Protein AF-A0A917F533-F1 (afdb_monomer_lite)

Organism: NCBI:txid980631

Secondary structure (DSSP, 8-state):
-HHHHHHHHHHHHHHHHHHHTTGGGHHHHHHTSTTHHHHHHHHHHHHHHHHHHHHHHHHHHT----

pLDDT: mean 95.03, std 5.12, range [61.91, 98.25]

Foldseek 3Di:
DVLLVVQLVVLVVVLVVCLVVCPVVLVVVLVVDPCSVVVSVVSSVVSSVVRSVVSVVVVVVPDDDD

Radius of gyration: 14.9 Å; chains: 1; bounding box: 37×19×40 Å

Sequence (66 aa):
MRHALIGFGIAILFVGALLGLDAKGLRTLMLASPDGVLAAGILTFAMGCTFSSVQMGVAIMLLPDK

Structure (mmCIF, N/CA/C/O backbone):
data_AF-A0A917F533-F1
#
_entry.id   AF-A0A917F533-F1
#
loop_
_atom_site.group_PDB
_atom_site.id
_atom_site.type_symbol
_atom_site.label_atom_id
_atom_site.label_alt_id
_atom_site.label_comp_id
_atom_site.label_asym_id
_atom_site.label_entity_id
_atom_site.label_seq_id
_atom_site.pdbx_PDB_ins_code
_atom_site.Cartn_x
_atom_site.Cartn_y
_atom_site.Cartn_z
_atom_site.occupancy
_atom_site.B_iso_or_equiv
_atom_site.auth_seq_id
_atom_site.auth_comp_id
_atom_site.auth_asym_id
_atom_site.auth_atom_id
_atom_site.pdbx_PDB_model_num
ATOM 1 N N . MET A 1 1 ? 14.710 7.418 -13.179 1.00 79.19 1 MET A N 1
ATOM 2 C CA . MET A 1 1 ? 13.331 7.618 -12.665 1.00 79.19 1 MET A CA 1
ATOM 3 C C . MET A 1 1 ? 12.365 6.482 -13.007 1.00 79.19 1 MET A C 1
ATOM 5 O O . MET A 1 1 ? 11.637 6.073 -12.116 1.00 79.19 1 MET A O 1
ATOM 9 N N . ARG A 1 2 ? 12.367 5.911 -14.228 1.00 90.75 2 ARG A N 1
ATOM 10 C CA . ARG A 1 2 ? 11.460 4.799 -14.606 1.00 90.75 2 ARG A CA 1
ATOM 11 C C . ARG A 1 2 ? 11.474 3.613 -13.626 1.00 90.75 2 ARG A C 1
ATOM 13 O O . ARG A 1 2 ? 10.415 3.178 -13.199 1.00 90.75 2 ARG A O 1
ATOM 20 N N . HIS A 1 3 ? 12.653 3.118 -13.246 1.00 90.75 3 HIS A N 1
ATOM 21 C CA . HIS A 1 3 ? 12.774 1.983 -12.317 1.00 90.75 3 HIS A CA 1
ATOM 22 C C . HIS A 1 3 ? 12.219 2.293 -10.922 1.00 90.75 3 HIS A C 1
ATOM 24 O O . HIS A 1 3 ? 11.518 1.463 -10.354 1.00 90.75 3 HIS A O 1
ATOM 30 N N . ALA A 1 4 ? 12.456 3.510 -10.424 1.00 90.25 4 ALA A N 1
ATOM 31 C CA . ALA A 1 4 ? 11.894 3.967 -9.160 1.00 90.25 4 ALA A CA 1
ATOM 32 C C . ALA A 1 4 ? 10.359 4.031 -9.214 1.00 90.25 4 ALA A C 1
ATOM 34 O O . ALA A 1 4 ? 9.698 3.498 -8.337 1.00 90.25 4 ALA A O 1
A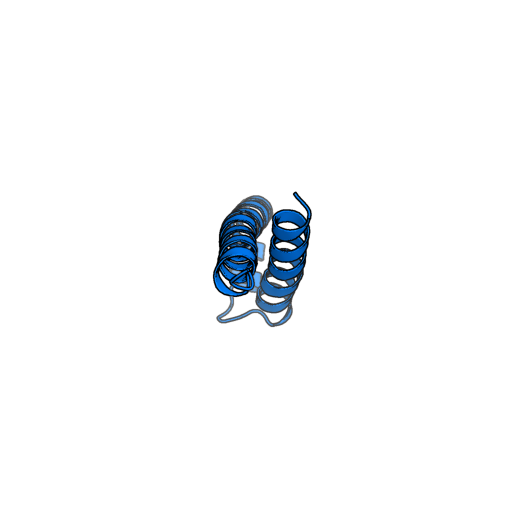TOM 35 N N . LEU A 1 5 ? 9.772 4.583 -10.283 1.00 94.69 5 LEU A N 1
ATOM 36 C CA . LEU A 1 5 ? 8.311 4.619 -10.431 1.00 94.69 5 LEU A CA 1
ATOM 37 C C . LEU A 1 5 ? 7.691 3.216 -10.487 1.00 94.69 5 LEU A C 1
ATOM 39 O O . LEU A 1 5 ? 6.654 2.984 -9.874 1.00 94.69 5 LEU A O 1
ATOM 43 N N . ILE A 1 6 ? 8.338 2.271 -11.178 1.00 95.50 6 ILE A N 1
ATOM 44 C CA . ILE A 1 6 ? 7.875 0.878 -11.222 1.00 95.50 6 ILE A CA 1
ATOM 45 C C . ILE A 1 6 ? 7.953 0.247 -9.827 1.00 95.50 6 ILE A C 1
ATOM 47 O O . ILE A 1 6 ? 6.983 -0.357 -9.379 1.00 95.50 6 ILE A O 1
ATOM 51 N N . GLY A 1 7 ? 9.080 0.405 -9.126 1.00 94.50 7 GLY A N 1
ATOM 52 C CA . GLY A 1 7 ? 9.248 -0.137 -7.777 1.00 94.50 7 GLY A CA 1
ATOM 53 C C . GLY A 1 7 ? 8.249 0.455 -6.786 1.00 94.50 7 GLY A C 1
ATOM 54 O O . GLY A 1 7 ? 7.633 -0.278 -6.018 1.00 94.50 7 GLY A O 1
ATOM 55 N N . PHE A 1 8 ? 8.004 1.761 -6.861 1.00 96.19 8 PHE A N 1
ATOM 56 C CA . PHE A 1 8 ? 7.017 2.433 -6.022 1.00 96.19 8 PHE A CA 1
ATOM 57 C C . PHE A 1 8 ? 5.581 1.983 -6.333 1.00 96.19 8 PHE A C 1
ATOM 59 O O . PHE A 1 8 ? 4.799 1.747 -5.417 1.00 96.19 8 PHE A O 1
ATOM 66 N N . GLY A 1 9 ? 5.237 1.791 -7.610 1.00 96.81 9 GLY A N 1
ATOM 67 C CA . GLY A 1 9 ? 3.941 1.231 -8.005 1.00 96.81 9 GLY A CA 1
ATOM 68 C C . GLY A 1 9 ? 3.715 -0.177 -7.444 1.00 96.81 9 GLY A C 1
ATOM 69 O O . GLY A 1 9 ? 2.648 -0.463 -6.903 1.00 96.81 9 GLY A O 1
ATOM 70 N N . ILE A 1 10 ? 4.742 -1.034 -7.493 1.00 97.06 10 ILE A N 1
ATOM 71 C CA . ILE A 1 10 ? 4.711 -2.371 -6.876 1.00 97.06 10 ILE A CA 1
ATOM 72 C C . ILE A 1 10 ? 4.525 -2.263 -5.357 1.00 97.06 10 ILE A C 1
ATOM 74 O O . ILE A 1 10 ? 3.729 -3.007 -4.786 1.00 97.06 10 ILE A O 1
ATOM 78 N N . ALA A 1 11 ? 5.200 -1.315 -4.704 1.00 97.38 11 ALA A N 1
ATOM 79 C CA . ALA A 1 11 ? 5.067 -1.095 -3.267 1.00 97.38 11 ALA A CA 1
ATOM 80 C C . ALA A 1 11 ? 3.640 -0.718 -2.848 1.00 97.38 11 ALA A C 1
ATOM 82 O O . ALA A 1 11 ? 3.143 -1.250 -1.859 1.00 97.38 11 ALA A O 1
ATOM 83 N N . ILE A 1 12 ? 2.967 0.156 -3.606 1.00 97.81 12 ILE A N 1
ATOM 84 C CA . ILE A 1 12 ? 1.567 0.527 -3.346 1.00 97.81 12 ILE A CA 1
ATOM 85 C C . ILE A 1 12 ? 0.668 -0.710 -3.425 1.00 97.81 12 ILE A C 1
ATOM 87 O O . ILE A 1 12 ? -0.150 -0.926 -2.533 1.00 97.81 12 ILE A O 1
ATOM 91 N N . LEU A 1 13 ? 0.836 -1.544 -4.456 1.00 98.06 13 LEU A N 1
ATOM 92 C CA . LEU A 1 13 ? 0.065 -2.783 -4.595 1.00 98.06 13 LEU A CA 1
ATOM 93 C C . LEU A 1 13 ? 0.344 -3.754 -3.443 1.00 98.06 13 LEU A C 1
ATOM 95 O O . LEU A 1 13 ? -0.585 -4.345 -2.897 1.00 98.06 13 LEU A O 1
ATOM 99 N N . PHE A 1 14 ? 1.607 -3.888 -3.039 1.00 97.56 14 PHE A N 1
ATOM 100 C CA . PHE A 1 14 ? 2.012 -4.752 -1.934 1.00 97.56 14 PHE A CA 1
ATOM 101 C C . PHE A 1 14 ? 1.424 -4.299 -0.592 1.00 97.56 14 PHE A C 1
ATOM 103 O O . PHE A 1 14 ? 0.828 -5.102 0.124 1.00 97.56 14 PHE A O 1
ATOM 110 N N . VAL A 1 15 ? 1.534 -3.011 -0.259 1.00 97.56 15 VAL A N 1
ATOM 111 C CA . VAL A 1 15 ? 0.948 -2.462 0.972 1.00 97.56 15 VAL A CA 1
ATOM 112 C C . VAL A 1 15 ? -0.577 -2.528 0.921 1.00 97.56 15 VAL A C 1
ATOM 114 O O . VAL A 1 15 ? -1.199 -2.932 1.900 1.00 97.56 15 VAL A O 1
ATOM 117 N N . GLY A 1 16 ? -1.186 -2.236 -0.230 1.00 97.12 16 GLY A N 1
ATOM 118 C CA . GLY A 1 16 ? -2.620 -2.419 -0.445 1.00 97.12 16 GLY A CA 1
ATOM 119 C C . GLY A 1 16 ? -3.070 -3.858 -0.188 1.00 97.12 16 GLY A C 1
ATOM 120 O O . GLY A 1 16 ? -4.085 -4.067 0.471 1.00 97.12 16 GLY A O 1
ATOM 121 N N . ALA A 1 17 ? -2.291 -4.853 -0.621 1.00 97.69 17 ALA A N 1
ATOM 122 C CA . ALA A 1 17 ? -2.561 -6.260 -0.337 1.00 97.69 17 ALA A CA 1
ATOM 123 C C . ALA A 1 17 ? -2.406 -6.598 1.156 1.00 97.69 17 ALA A C 1
ATOM 125 O O . ALA A 1 17 ? -3.272 -7.272 1.711 1.00 97.69 17 ALA A O 1
ATOM 126 N N . LEU A 1 18 ? -1.361 -6.099 1.831 1.00 96.62 18 LEU A N 1
ATOM 127 C CA . LEU A 1 18 ? -1.174 -6.298 3.276 1.00 96.62 18 LEU A CA 1
ATOM 128 C C . LEU A 1 18 ? -2.351 -5.754 4.091 1.00 96.62 18 LEU A C 1
ATOM 130 O O . LEU A 1 18 ? -2.822 -6.421 5.013 1.00 96.62 18 LEU A O 1
ATOM 134 N N . LEU A 1 19 ? -2.834 -4.559 3.744 1.00 96.12 19 LEU A N 1
ATOM 135 C CA . LEU A 1 19 ? -3.980 -3.944 4.411 1.00 96.12 19 LEU A CA 1
ATOM 136 C C . LEU A 1 19 ? -5.295 -4.620 4.011 1.00 96.12 19 LEU A C 1
ATOM 138 O O . LEU A 1 19 ? -6.136 -4.876 4.866 1.00 96.12 19 LEU A O 1
ATOM 142 N N . GLY A 1 20 ? -5.478 -4.956 2.734 1.00 95.94 20 GLY A N 1
ATOM 143 C CA . GLY A 1 20 ? -6.690 -5.607 2.232 1.00 95.94 20 GLY A CA 1
ATOM 144 C C . GLY A 1 20 ? -6.927 -6.985 2.848 1.00 95.94 20 GLY A C 1
ATOM 145 O O . GLY A 1 20 ? -8.054 -7.303 3.221 1.00 95.94 20 GLY A O 1
ATOM 146 N N . LEU A 1 21 ? -5.858 -7.767 3.013 1.00 97.50 21 LEU A N 1
ATOM 147 C CA . LEU A 1 21 ? -5.890 -9.087 3.651 1.00 97.50 21 LEU A CA 1
ATOM 148 C C . LEU A 1 21 ? -5.849 -9.023 5.182 1.00 97.50 21 LEU A C 1
ATOM 150 O O . LEU A 1 21 ? -5.891 -10.067 5.826 1.00 97.50 21 LEU A O 1
ATOM 154 N N . ASP A 1 22 ? -5.734 -7.823 5.758 1.00 95.56 22 ASP A N 1
ATOM 155 C CA . ASP A 1 22 ? -5.526 -7.609 7.189 1.00 95.56 22 ASP A CA 1
ATOM 156 C C . ASP A 1 22 ? -4.405 -8.503 7.749 1.00 95.56 22 ASP A C 1
ATOM 158 O O . ASP A 1 22 ? -4.569 -9.240 8.724 1.00 95.56 22 ASP A O 1
ATOM 162 N N . ALA A 1 23 ? -3.251 -8.480 7.076 1.00 95.06 23 ALA A N 1
ATOM 163 C CA . ALA A 1 23 ? -2.136 -9.365 7.378 1.00 95.06 23 ALA A CA 1
ATOM 164 C C . ALA A 1 23 ? -1.714 -9.216 8.847 1.00 95.06 23 ALA A C 1
ATOM 166 O O . ALA A 1 23 ? -1.243 -8.159 9.266 1.00 95.06 23 ALA A O 1
ATOM 167 N N . LYS A 1 24 ? -1.892 -10.284 9.635 1.00 95.88 24 LYS A N 1
ATOM 168 C CA . LYS A 1 24 ? -1.650 -10.300 11.091 1.00 95.88 24 LYS A CA 1
ATOM 169 C C . LYS A 1 24 ? -2.410 -9.206 11.867 1.00 95.88 24 LYS A C 1
ATOM 171 O O . LYS A 1 24 ? -1.937 -8.763 12.909 1.00 95.88 24 LYS A O 1
ATOM 176 N N . GLY A 1 25 ? -3.567 -8.766 11.371 1.00 95.06 25 GLY A N 1
ATOM 177 C CA . GLY A 1 25 ? -4.372 -7.722 12.007 1.00 95.06 25 GLY A CA 1
ATOM 178 C C . GLY A 1 25 ? -3.859 -6.298 11.773 1.00 95.06 25 GLY A C 1
ATOM 179 O O . GLY A 1 25 ? -4.267 -5.386 12.490 1.00 95.06 25 GLY A O 1
ATOM 180 N N . LEU A 1 26 ? -2.951 -6.082 10.814 1.00 95.50 26 LEU A N 1
ATOM 181 C CA . LEU A 1 26 ? -2.345 -4.773 10.554 1.00 95.50 26 LEU A CA 1
ATOM 182 C C . LEU A 1 26 ? -3.377 -3.688 10.217 1.00 95.50 26 LEU A C 1
ATOM 184 O O . LEU A 1 26 ? -3.292 -2.582 10.747 1.00 95.50 26 LEU A O 1
ATOM 188 N N . ARG A 1 27 ? -4.364 -3.985 9.365 1.00 95.94 27 ARG A N 1
ATOM 189 C CA . ARG A 1 27 ? -5.412 -3.017 9.015 1.00 95.94 27 ARG A CA 1
ATOM 190 C C . ARG A 1 27 ? -6.262 -2.717 10.238 1.00 95.94 27 ARG A C 1
ATOM 192 O O . ARG A 1 27 ? -6.532 -1.553 10.513 1.00 95.94 27 ARG A O 1
ATOM 199 N N . THR A 1 28 ? -6.664 -3.751 10.970 1.00 95.69 28 THR A N 1
ATOM 200 C CA . THR A 1 28 ? -7.443 -3.594 12.204 1.00 95.69 28 THR A CA 1
ATOM 201 C C . THR A 1 28 ? -6.701 -2.726 13.224 1.00 95.69 28 THR A C 1
ATOM 203 O O . THR A 1 28 ? -7.289 -1.807 13.791 1.00 95.69 28 THR A O 1
ATOM 206 N N . LEU A 1 29 ? -5.392 -2.936 13.390 1.00 95.44 29 LEU A N 1
ATOM 207 C CA . LEU A 1 29 ? -4.540 -2.134 14.268 1.00 95.44 29 LEU A CA 1
ATOM 208 C C . LEU A 1 29 ? -4.479 -0.665 13.828 1.00 95.44 29 LEU A C 1
ATOM 210 O O . LEU A 1 29 ? -4.574 0.236 14.656 1.00 95.44 29 LEU A O 1
ATOM 214 N N . MET A 1 30 ? -4.343 -0.418 12.526 1.00 95.88 30 MET A N 1
ATOM 215 C CA . MET A 1 30 ? -4.284 0.939 11.983 1.00 95.88 30 MET A CA 1
ATOM 216 C C . MET A 1 30 ? -5.613 1.675 12.130 1.00 95.88 30 MET A C 1
ATOM 218 O O . MET A 1 30 ? -5.608 2.846 12.483 1.00 95.88 30 MET A O 1
ATOM 222 N N . LEU A 1 31 ? -6.744 1.002 11.911 1.00 95.50 31 LEU A N 1
ATOM 223 C CA . LEU A 1 31 ? -8.073 1.600 12.079 1.00 95.50 31 LEU A CA 1
ATOM 224 C C . LEU A 1 31 ? -8.398 1.930 13.543 1.00 95.50 31 LEU A C 1
ATOM 226 O O . LEU A 1 31 ? -9.174 2.845 13.798 1.00 95.50 31 LEU A O 1
ATOM 230 N N . ALA A 1 32 ? -7.804 1.209 14.496 1.00 96.25 32 ALA A N 1
ATOM 231 C CA . ALA A 1 32 ? -7.945 1.490 15.924 1.00 96.25 32 ALA A CA 1
ATOM 232 C C . ALA A 1 32 ? -7.059 2.655 16.411 1.00 96.25 32 ALA A C 1
ATOM 234 O O . ALA A 1 32 ? -7.221 3.109 17.543 1.00 96.25 32 ALA A O 1
ATOM 235 N N . SER A 1 33 ? -6.123 3.133 15.583 1.00 94.69 33 SER A N 1
ATOM 236 C CA . SER A 1 33 ? -5.186 4.201 15.933 1.00 94.69 33 SER A CA 1
ATOM 237 C C . SER A 1 33 ? -5.572 5.534 15.276 1.00 94.69 33 SER A C 1
ATOM 239 O O . SER A 1 33 ? -5.829 5.560 14.070 1.00 94.69 33 SER A O 1
ATOM 241 N N . PRO A 1 34 ? -5.520 6.666 16.006 1.00 94.88 34 PRO A N 1
ATOM 242 C CA . PRO A 1 34 ? -5.652 8.003 15.418 1.00 94.88 34 PRO A CA 1
ATOM 243 C C . PRO A 1 34 ? -4.637 8.269 14.296 1.00 94.88 34 PRO A C 1
ATOM 245 O O . PRO A 1 34 ? -4.933 8.988 13.343 1.00 94.88 34 PRO A O 1
ATOM 248 N N . ASP A 1 35 ? -3.465 7.632 14.374 1.00 96.19 35 ASP A N 1
ATOM 249 C CA . ASP A 1 35 ? -2.363 7.802 13.424 1.00 96.19 35 ASP A CA 1
ATOM 250 C C . ASP A 1 35 ? -2.384 6.771 12.283 1.00 96.19 35 ASP A C 1
ATOM 252 O O . ASP A 1 35 ? -1.418 6.657 11.526 1.00 96.19 35 ASP A O 1
ATOM 256 N N . GLY A 1 36 ? -3.468 6.003 12.121 1.00 94.31 36 GLY A N 1
ATOM 257 C CA . GLY A 1 36 ? -3.554 4.918 11.137 1.00 94.31 36 GLY A CA 1
ATOM 258 C C . GLY A 1 36 ? -3.217 5.339 9.704 1.00 94.31 36 GLY A C 1
ATOM 259 O O . GLY A 1 36 ? -2.505 4.629 8.991 1.00 94.31 36 GLY A O 1
ATOM 260 N N . VAL A 1 37 ? -3.665 6.527 9.288 1.00 94.31 37 VAL A N 1
ATOM 261 C CA . VAL A 1 37 ? -3.374 7.081 7.953 1.00 94.31 37 VAL A CA 1
ATOM 262 C C . VAL A 1 37 ? -1.897 7.452 7.812 1.00 94.31 37 VAL A C 1
ATOM 264 O O . VAL A 1 37 ? -1.284 7.157 6.784 1.00 94.31 37 VAL A O 1
ATOM 267 N N . LEU A 1 38 ? -1.298 8.048 8.848 1.00 96.69 38 LEU A N 1
ATOM 268 C CA . LEU A 1 38 ? 0.127 8.375 8.859 1.00 96.69 38 LEU A CA 1
ATOM 269 C C . LEU A 1 38 ? 0.973 7.100 8.795 1.00 96.69 38 LEU A C 1
ATOM 271 O O . LEU A 1 38 ? 1.906 7.018 7.996 1.00 96.69 38 LEU A O 1
ATOM 275 N N . ALA A 1 39 ? 0.604 6.079 9.568 1.00 96.31 39 ALA A N 1
ATOM 276 C CA . ALA A 1 39 ? 1.257 4.777 9.533 1.00 96.31 39 ALA A CA 1
ATOM 277 C C . ALA A 1 39 ? 1.181 4.141 8.135 1.00 96.31 39 ALA A C 1
ATOM 279 O O . ALA A 1 39 ? 2.173 3.589 7.660 1.00 96.31 39 ALA A O 1
ATOM 280 N N . ALA A 1 40 ? 0.046 4.266 7.436 1.00 95.69 40 ALA A N 1
ATOM 281 C CA . ALA A 1 40 ? -0.109 3.760 6.071 1.00 95.69 40 ALA A CA 1
ATOM 282 C C . ALA A 1 40 ? 0.773 4.526 5.081 1.00 95.69 40 ALA A C 1
ATOM 284 O O . ALA A 1 40 ? 1.407 3.911 4.220 1.00 95.69 40 ALA A O 1
ATOM 285 N N . GLY A 1 41 ? 0.873 5.848 5.239 1.00 97.38 41 GLY A N 1
ATOM 286 C CA . GLY A 1 41 ? 1.777 6.691 4.459 1.00 97.38 41 GLY A CA 1
ATOM 287 C C . GLY A 1 41 ? 3.245 6.311 4.653 1.00 97.38 41 GLY A C 1
ATOM 288 O O . GLY A 1 41 ? 3.952 6.085 3.673 1.00 97.38 41 GLY A O 1
ATOM 289 N N . ILE A 1 42 ? 3.690 6.163 5.904 1.00 97.69 42 ILE A N 1
ATOM 290 C CA . ILE A 1 42 ? 5.070 5.780 6.242 1.00 97.69 42 ILE A CA 1
ATOM 291 C C . ILE A 1 42 ? 5.388 4.377 5.722 1.00 97.69 42 ILE A C 1
ATOM 293 O O . ILE A 1 42 ? 6.427 4.182 5.093 1.00 97.69 42 ILE A O 1
ATOM 297 N N . LEU A 1 43 ? 4.493 3.408 5.932 1.00 97.06 43 LEU A N 1
ATOM 298 C CA . LEU A 1 43 ? 4.666 2.039 5.447 1.00 97.06 43 LEU A CA 1
ATOM 299 C C . LEU A 1 43 ? 4.784 1.996 3.918 1.00 97.06 43 LEU A C 1
ATOM 301 O O . LEU A 1 43 ? 5.692 1.358 3.382 1.00 97.06 43 LEU A O 1
ATOM 305 N N . THR A 1 44 ? 3.893 2.707 3.222 1.00 97.62 44 THR A N 1
ATOM 306 C CA . THR A 1 44 ? 3.902 2.805 1.756 1.00 97.62 44 THR A CA 1
ATOM 307 C C . THR A 1 44 ? 5.175 3.469 1.257 1.00 97.62 44 THR A C 1
ATOM 309 O O . THR A 1 44 ? 5.790 2.971 0.319 1.00 97.62 44 THR A O 1
ATOM 312 N N . PHE A 1 45 ? 5.611 4.555 1.895 1.00 97.88 45 PHE A N 1
ATOM 313 C CA . PHE A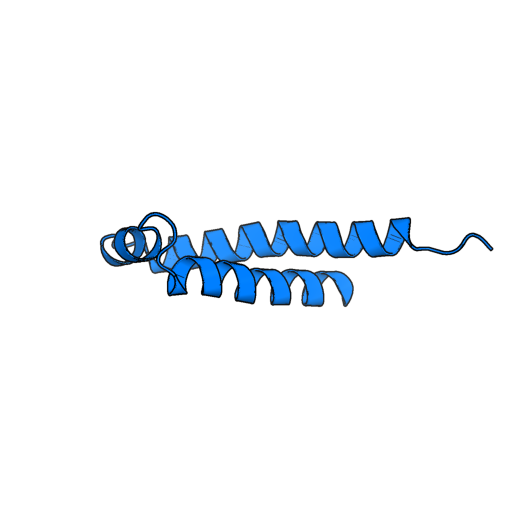 1 45 ? 6.841 5.247 1.525 1.00 97.88 45 PHE A CA 1
ATOM 314 C C . PHE A 1 45 ? 8.078 4.369 1.739 1.00 97.88 45 PHE A C 1
ATOM 316 O O . PHE A 1 45 ? 8.893 4.231 0.829 1.00 97.88 45 PHE A O 1
ATOM 323 N N . ALA A 1 46 ? 8.188 3.720 2.901 1.00 98.25 46 ALA A N 1
ATOM 324 C CA . ALA A 1 46 ? 9.306 2.841 3.227 1.00 98.25 46 ALA A CA 1
ATOM 325 C C . ALA A 1 46 ? 9.407 1.673 2.236 1.00 98.25 46 ALA A C 1
ATOM 327 O O . ALA A 1 46 ? 10.467 1.462 1.644 1.00 98.25 46 ALA A O 1
ATOM 328 N N . MET A 1 47 ? 8.298 0.970 1.973 1.00 97.94 47 MET A N 1
ATOM 329 C CA . MET A 1 47 ? 8.274 -0.069 0.936 1.00 97.94 47 MET A CA 1
ATOM 330 C C . MET A 1 47 ? 8.526 0.493 -0.457 1.00 97.94 47 MET A C 1
ATOM 332 O O . MET A 1 47 ? 9.234 -0.131 -1.245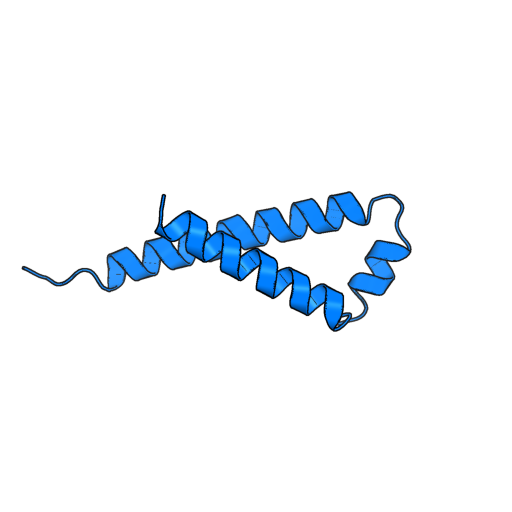 1.00 97.94 47 MET A O 1
ATOM 336 N N . GLY A 1 48 ? 8.014 1.685 -0.749 1.00 97.81 48 GLY A N 1
ATOM 337 C CA . GLY A 1 48 ? 8.270 2.412 -1.984 1.00 97.81 48 GLY A CA 1
ATOM 338 C C . GLY A 1 48 ? 9.758 2.580 -2.251 1.00 97.81 48 GLY A C 1
ATOM 339 O O . GLY A 1 48 ? 10.234 2.211 -3.326 1.00 97.81 48 GLY A O 1
ATOM 340 N N . CYS A 1 49 ? 10.511 3.065 -1.265 1.00 97.50 49 CYS A N 1
ATOM 341 C CA . CYS A 1 49 ? 11.965 3.180 -1.335 1.00 97.50 49 CYS A CA 1
ATOM 342 C C . CYS A 1 49 ? 12.645 1.811 -1.492 1.00 97.50 49 CYS A C 1
ATOM 344 O O . CYS A 1 49 ? 13.515 1.665 -2.353 1.00 97.50 49 CYS A O 1
ATOM 346 N N . THR A 1 50 ? 12.228 0.799 -0.723 1.00 97.38 50 THR A N 1
ATOM 347 C CA . THR A 1 50 ? 12.793 -0.559 -0.794 1.00 97.38 50 THR A CA 1
ATOM 348 C C . THR A 1 50 ? 12.632 -1.172 -2.187 1.00 97.38 50 THR A C 1
ATOM 350 O O . THR A 1 50 ? 13.626 -1.546 -2.808 1.00 97.38 50 THR A O 1
ATOM 353 N N . PHE A 1 51 ? 11.413 -1.223 -2.731 1.00 97.62 51 PHE A N 1
ATOM 354 C CA . PHE A 1 51 ? 11.163 -1.797 -4.058 1.00 97.62 51 PHE A CA 1
ATOM 355 C C . PHE A 1 51 ? 11.766 -0.955 -5.186 1.00 97.62 51 PHE A C 1
ATOM 357 O O . PHE A 1 51 ? 12.254 -1.510 -6.169 1.00 97.62 51 PHE A O 1
ATOM 364 N N . SER A 1 52 ? 11.798 0.373 -5.050 1.00 97.12 52 SER A N 1
ATOM 365 C CA . SER A 1 52 ? 12.491 1.251 -6.006 1.00 97.12 52 SER A CA 1
ATOM 366 C C . SER A 1 52 ? 13.987 0.948 -6.085 1.00 97.12 52 SER A C 1
ATOM 368 O O . SER A 1 52 ? 14.544 0.898 -7.183 1.00 97.12 52 SER A O 1
ATOM 370 N N . SER A 1 53 ? 14.627 0.707 -4.936 1.00 96.81 53 SER A N 1
ATOM 371 C CA . SER A 1 53 ? 16.040 0.321 -4.858 1.00 96.81 53 SER A CA 1
ATOM 372 C C . SER A 1 53 ? 16.287 -1.040 -5.511 1.00 96.81 53 SER A C 1
ATOM 374 O O . SER A 1 53 ? 17.194 -1.174 -6.332 1.00 96.81 53 SER A O 1
ATOM 376 N N . VAL A 1 54 ? 15.422 -2.028 -5.248 1.00 97.00 54 VAL A N 1
ATOM 377 C CA . VAL A 1 54 ? 15.499 -3.353 -5.891 1.00 97.00 54 VAL A CA 1
ATOM 378 C C . VAL A 1 54 ? 15.374 -3.234 -7.410 1.00 97.00 54 VAL A C 1
ATOM 380 O O . VAL A 1 54 ? 16.193 -3.799 -8.128 1.00 97.00 54 VAL A O 1
ATOM 383 N N . GLN A 1 55 ? 14.419 -2.449 -7.918 1.00 96.12 55 GLN A N 1
ATOM 384 C CA . GLN A 1 55 ? 14.245 -2.264 -9.364 1.00 96.12 55 GLN A CA 1
ATOM 385 C C . GLN A 1 55 ? 15.451 -1.600 -10.033 1.00 96.12 55 GLN A C 1
ATOM 387 O O . GLN A 1 55 ? 15.748 -1.896 -11.191 1.00 96.12 55 GLN A O 1
ATOM 392 N N . MET A 1 56 ? 16.144 -0.707 -9.327 1.00 95.62 56 MET A N 1
ATOM 393 C CA . MET A 1 56 ? 17.419 -0.163 -9.787 1.00 95.62 56 MET A CA 1
ATOM 394 C C . MET A 1 56 ? 18.510 -1.241 -9.784 1.00 95.62 56 MET A C 1
ATOM 396 O O . MET A 1 56 ? 19.192 -1.397 -10.790 1.00 95.62 56 MET A O 1
ATOM 400 N N . GLY A 1 57 ? 18.652 -2.011 -8.700 1.00 95.88 57 GLY A N 1
ATOM 401 C CA . GLY A 1 57 ? 19.639 -3.092 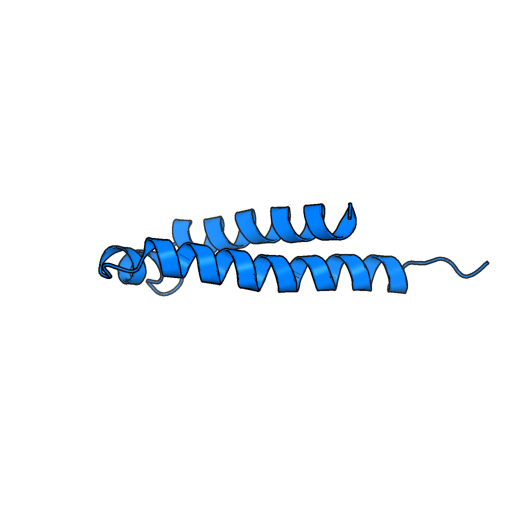-8.598 1.00 95.88 57 GLY A CA 1
ATOM 402 C C . GLY A 1 57 ? 19.475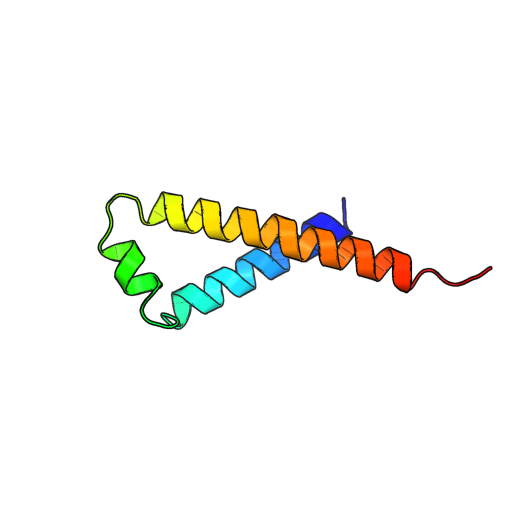 -4.150 -9.691 1.00 95.88 57 GLY A C 1
ATOM 403 O O . GLY A 1 57 ? 20.448 -4.508 -10.346 1.00 95.88 57 GLY A O 1
ATOM 404 N N . VAL A 1 58 ? 18.236 -4.565 -9.967 1.00 95.56 58 VAL A N 1
ATOM 405 C CA . VAL A 1 58 ? 17.896 -5.481 -11.069 1.00 95.56 58 VAL A CA 1
ATOM 406 C C . VAL A 1 58 ? 18.332 -4.913 -12.420 1.00 95.56 58 VAL A C 1
ATOM 408 O O . VAL A 1 58 ? 18.904 -5.635 -13.229 1.00 95.56 58 VAL A O 1
ATOM 411 N N . ALA A 1 59 ? 18.106 -3.620 -12.666 1.00 94.25 59 ALA A N 1
ATOM 412 C CA . ALA A 1 59 ? 18.511 -2.986 -13.920 1.00 94.25 59 ALA A CA 1
ATOM 413 C C . ALA A 1 59 ? 20.037 -2.975 -14.113 1.00 94.25 59 ALA A C 1
ATOM 415 O O . ALA A 1 59 ? 20.500 -3.095 -15.243 1.00 94.25 59 ALA A O 1
ATOM 416 N N . ILE A 1 60 ? 20.804 -2.855 -13.025 1.00 94.75 60 ILE A N 1
ATOM 417 C CA . ILE A 1 60 ? 22.269 -2.933 -13.062 1.00 94.75 60 ILE A CA 1
ATOM 418 C C . ILE A 1 60 ? 22.740 -4.377 -13.261 1.00 94.75 60 ILE A C 1
ATOM 420 O O . ILE A 1 60 ? 23.584 -4.623 -14.112 1.00 94.75 60 ILE A O 1
ATOM 424 N N . MET A 1 61 ? 22.180 -5.337 -12.520 1.00 96.25 61 MET A N 1
ATOM 425 C CA . MET A 1 61 ? 22.580 -6.751 -12.598 1.00 96.25 61 MET A CA 1
ATOM 426 C C . MET A 1 61 ? 22.230 -7.412 -13.938 1.00 96.25 61 MET A C 1
ATOM 428 O O . MET A 1 61 ? 22.844 -8.408 -14.303 1.00 96.25 61 MET A O 1
ATOM 432 N N . LEU A 1 62 ? 21.237 -6.881 -14.655 1.00 95.69 62 LEU A N 1
ATOM 433 C CA . LEU A 1 62 ? 20.825 -7.353 -15.981 1.00 95.69 62 LEU A CA 1
ATOM 434 C C . LEU A 1 62 ? 21.422 -6.525 -17.124 1.00 95.69 62 LEU A C 1
ATOM 436 O O . LEU A 1 62 ? 21.005 -6.690 -18.273 1.00 95.69 62 LEU A O 1
ATOM 440 N N . LEU A 1 63 ? 22.350 -5.609 -16.833 1.00 94.88 63 LEU A N 1
ATOM 441 C CA . LEU A 1 63 ? 23.043 -4.873 -17.878 1.00 94.88 63 LEU A CA 1
ATOM 442 C C . LEU A 1 63 ? 23.915 -5.862 -18.673 1.00 94.88 63 LEU A C 1
ATOM 444 O O . LEU A 1 63 ? 24.751 -6.533 -18.073 1.00 94.88 63 LEU A O 1
ATOM 448 N N . PRO A 1 64 ? 23.723 -5.996 -19.996 1.00 92.75 64 PRO A N 1
ATOM 449 C CA . PRO A 1 64 ? 24.549 -6.890 -20.790 1.00 92.75 64 PRO A CA 1
ATOM 450 C C . PRO A 1 64 ? 25.974 -6.342 -20.895 1.00 92.75 64 PRO A C 1
ATOM 452 O O . PRO A 1 64 ? 26.160 -5.156 -21.186 1.00 92.75 64 PRO A O 1
ATOM 455 N N . ASP A 1 65 ? 26.956 -7.223 -20.717 1.00 83.06 65 ASP A N 1
ATOM 456 C CA . ASP A 1 65 ? 28.349 -6.936 -21.039 1.00 83.06 65 ASP A CA 1
ATOM 457 C C . ASP A 1 65 ? 28.457 -6.750 -22.557 1.00 83.06 65 ASP A C 1
ATOM 459 O O . ASP A 1 65 ? 28.192 -7.666 -23.339 1.00 83.06 65 ASP A O 1
ATOM 463 N N . LYS A 1 66 ? 28.764 -5.523 -22.974 1.00 61.91 66 LYS A N 1
ATOM 464 C CA . LYS A 1 66 ? 29.263 -5.254 -24.322 1.00 61.91 66 LYS A CA 1
ATOM 465 C C . LYS A 1 66 ? 30.747 -5.555 -24.382 1.00 61.91 66 LYS A C 1
ATOM 467 O O . LYS A 1 66 ? 31.448 -5.123 -23.442 1.00 61.9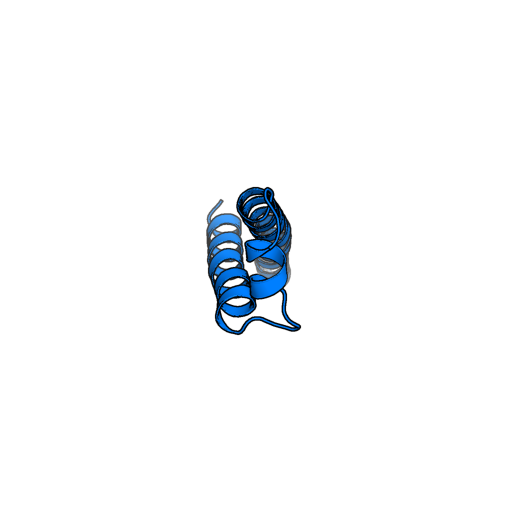1 66 LYS A O 1
#